Protein AF-A0A392MKR8-F1 (afdb_monomer_lite)

Secondary structure (DSSP, 8-state):
-HHHHHHHHHHHHHHHHS-TT-TTHHHHHHHHHHHHHHHHHHHTT-HHHHT-HHHHHHHHHHHHHHHHHHHH-TTSPPPHHHHHHHHHHHHHHHHHHHTT-

Radius of gyration: 13.11 Å; chains: 1; bounding box: 32×24×38 Å

Foldseek 3Di:
DLVLLVVLLVLLVVLLPDDLPPPCNQVSLVVSLVSLCVVCVVPVPPPVCVPQLLNVLSVVLSCLSVVVCVVPNRSDHDPPVSSVVSNVSSVSSNVSSVVVD

Organism: NCBI:txid97028

Structure (mmCIF, N/CA/C/O backbone):
data_AF-A0A392MKR8-F1
#
_entry.id   AF-A0A392MKR8-F1
#
loop_
_atom_site.group_PDB
_atom_site.id
_atom_site.type_symbol
_atom_site.label_atom_id
_atom_site.label_alt_id
_atom_site.label_comp_id
_atom_site.label_asym_id
_atom_site.label_entity_id
_atom_site.label_seq_id
_atom_site.pdbx_PDB_ins_code
_atom_site.Cartn_x
_atom_site.Cartn_y
_atom_site.Cartn_z
_atom_site.occupancy
_atom_site.B_iso_or_equiv
_atom_site.auth_seq_id
_atom_site.auth_comp_id
_atom_site.auth_asym_id
_atom_site.auth_atom_id
_atom_site.pdbx_PDB_model_num
ATOM 1 N N . TYR A 1 1 ? -11.501 4.601 7.055 1.00 95.94 1 TYR A N 1
ATOM 2 C CA . TYR A 1 1 ? -10.654 3.398 7.154 1.00 95.94 1 TYR A CA 1
ATOM 3 C C . TYR A 1 1 ? -10.932 2.431 6.018 1.00 95.94 1 TYR A C 1
ATOM 5 O O . TYR A 1 1 ? -10.093 2.377 5.142 1.00 95.94 1 TYR A O 1
ATOM 13 N N . VAL A 1 2 ? -12.086 1.743 5.966 1.00 97.81 2 VAL A N 1
ATOM 14 C CA . VAL A 1 2 ? -12.380 0.720 4.930 1.00 97.81 2 VAL A CA 1
ATOM 15 C C . VAL A 1 2 ? -12.110 1.210 3.506 1.00 97.81 2 VAL A C 1
ATOM 17 O O . VAL A 1 2 ? -11.162 0.734 2.896 1.00 97.81 2 VAL A O 1
ATOM 20 N N . LYS A 1 3 ? -12.846 2.226 3.039 1.00 98.00 3 LYS A N 1
ATOM 21 C CA . LYS A 1 3 ? -12.686 2.789 1.688 1.00 98.00 3 LYS A CA 1
ATOM 22 C C . LYS A 1 3 ? -11.232 3.153 1.349 1.00 98.00 3 LYS A C 1
ATOM 24 O O . LYS A 1 3 ? -10.704 2.737 0.330 1.00 98.00 3 LYS A O 1
ATOM 29 N N . GLU A 1 4 ? -10.563 3.892 2.232 1.00 98.12 4 GLU A N 1
ATOM 30 C CA . GLU A 1 4 ? -9.180 4.338 1.998 1.00 98.12 4 GLU A CA 1
ATOM 31 C C . GLU A 1 4 ? -8.177 3.176 2.008 1.00 98.12 4 GLU A C 1
ATOM 33 O O . GLU A 1 4 ? -7.204 3.195 1.265 1.00 98.12 4 GLU A O 1
ATOM 38 N N . THR A 1 5 ? -8.398 2.144 2.826 1.00 98.44 5 THR A N 1
ATOM 39 C CA . THR A 1 5 ? -7.565 0.936 2.800 1.00 98.44 5 THR A CA 1
ATOM 40 C C . THR A 1 5 ? -7.798 0.139 1.514 1.00 98.44 5 THR A C 1
ATOM 42 O O . THR A 1 5 ? -6.831 -0.342 0.937 1.00 98.44 5 THR A O 1
ATOM 45 N N . GLU A 1 6 ? -9.037 0.037 1.019 1.00 98.38 6 GLU A N 1
ATOM 46 C CA . GLU A 1 6 ? -9.341 -0.601 -0.275 1.00 98.38 6 GLU A CA 1
ATOM 47 C C . GLU A 1 6 ? -8.672 0.132 -1.447 1.00 98.38 6 GLU A C 1
ATOM 49 O O . GLU A 1 6 ? -8.096 -0.505 -2.329 1.00 98.38 6 GLU A O 1
ATOM 54 N N . GLU A 1 7 ? -8.673 1.467 -1.429 1.00 98.25 7 GLU A N 1
ATOM 55 C CA . GLU A 1 7 ? -7.972 2.289 -2.423 1.00 98.25 7 GLU A CA 1
ATOM 56 C C . GLU A 1 7 ? -6.459 2.019 -2.416 1.00 98.25 7 GLU A C 1
ATOM 58 O O . GLU A 1 7 ? -5.857 1.833 -3.476 1.00 98.25 7 GLU A O 1
ATOM 63 N N . VAL A 1 8 ? -5.836 1.932 -1.235 1.00 98.38 8 VAL A N 1
ATOM 64 C CA . VAL A 1 8 ? -4.402 1.618 -1.121 1.00 98.38 8 VAL A CA 1
ATOM 65 C C . VAL A 1 8 ? -4.107 0.175 -1.539 1.00 98.38 8 VAL A C 1
ATOM 67 O O . VAL A 1 8 ? -3.124 -0.051 -2.242 1.00 98.38 8 VAL A O 1
ATOM 70 N N . ILE A 1 9 ? -4.955 -0.797 -1.183 1.00 98.44 9 ILE A N 1
ATOM 71 C CA . ILE A 1 9 ? -4.834 -2.195 -1.642 1.00 98.44 9 ILE A CA 1
ATOM 72 C C . ILE A 1 9 ? -4.855 -2.254 -3.170 1.00 98.44 9 ILE A C 1
ATOM 74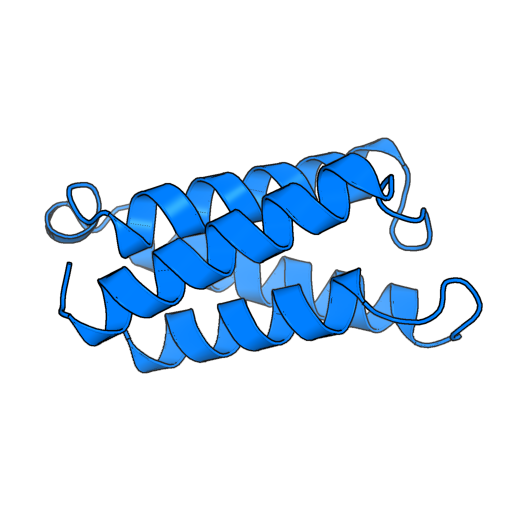 O O . ILE A 1 9 ? -4.007 -2.918 -3.772 1.00 98.44 9 ILE A O 1
ATOM 78 N N . SER A 1 10 ? -5.791 -1.535 -3.797 1.00 98.19 10 SER A N 1
ATOM 79 C CA . SER A 1 10 ? -5.880 -1.442 -5.254 1.00 98.19 10 SER A CA 1
ATOM 80 C C . SER A 1 10 ? -4.581 -0.895 -5.847 1.00 98.19 10 SER A C 1
ATOM 82 O O . SER A 1 10 ? -3.996 -1.545 -6.711 1.00 98.19 10 SER A O 1
ATOM 84 N N . LYS A 1 11 ? -4.057 0.215 -5.306 1.00 97.94 11 LYS A N 1
ATOM 85 C CA . LYS A 1 11 ? -2.786 0.804 -5.759 1.00 97.94 11 LYS A CA 1
ATOM 86 C C . LYS A 1 11 ? -1.595 -0.137 -5.593 1.00 97.94 11 LYS A C 1
ATOM 88 O O . LYS A 1 11 ? -0.776 -0.239 -6.499 1.00 97.94 11 LYS A O 1
ATOM 93 N N . VAL A 1 12 ? -1.490 -0.859 -4.473 1.00 98.00 12 VAL A N 1
ATOM 94 C CA . VAL A 1 12 ? -0.428 -1.866 -4.304 1.00 98.00 12 VAL A CA 1
ATOM 95 C C . VAL A 1 12 ? -0.536 -2.915 -5.405 1.00 98.00 12 VAL A C 1
ATOM 97 O O . VAL A 1 12 ? 0.451 -3.181 -6.088 1.00 98.00 12 VAL A O 1
ATOM 100 N N . ARG A 1 13 ? -1.733 -3.483 -5.601 1.00 97.62 13 ARG A N 1
ATOM 101 C CA . ARG A 1 13 ? -1.975 -4.538 -6.589 1.00 97.62 13 AR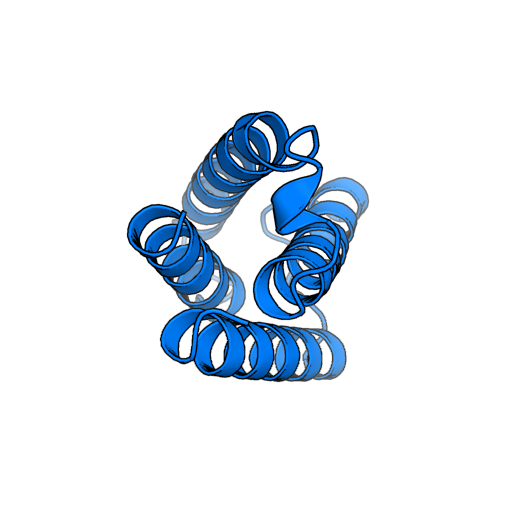G A CA 1
ATOM 102 C C . ARG A 1 13 ? -1.624 -4.068 -7.997 1.00 97.62 13 ARG A C 1
ATOM 104 O O . ARG A 1 13 ? -0.917 -4.790 -8.693 1.00 97.62 13 ARG A O 1
ATOM 111 N N . THR A 1 14 ? -2.060 -2.876 -8.400 1.00 97.25 14 THR A N 1
ATOM 112 C CA . THR A 1 14 ? -1.754 -2.332 -9.727 1.00 97.25 14 THR A CA 1
ATOM 113 C C . THR A 1 14 ? -0.258 -2.106 -9.889 1.00 97.25 14 THR A C 1
ATOM 115 O O . THR A 1 14 ? 0.333 -2.679 -10.795 1.00 97.25 14 THR A O 1
ATOM 118 N N . THR A 1 15 ? 0.386 -1.370 -8.978 1.00 97.50 15 THR A N 1
ATOM 119 C CA . THR A 1 15 ? 1.791 -0.960 -9.122 1.00 97.50 15 THR A CA 1
ATOM 120 C C . THR A 1 15 ? 2.745 -2.152 -9.179 1.00 97.50 15 THR A C 1
ATOM 122 O O . THR A 1 15 ? 3.634 -2.189 -10.026 1.00 97.50 15 THR A O 1
ATOM 125 N N . ILE A 1 16 ? 2.565 -3.166 -8.323 1.00 95.94 16 ILE A N 1
ATOM 126 C CA . ILE A 1 16 ? 3.507 -4.299 -8.277 1.00 95.94 16 ILE A CA 1
ATOM 127 C C . ILE A 1 16 ? 3.281 -5.328 -9.392 1.00 95.94 16 ILE A C 1
ATOM 129 O O . ILE A 1 16 ? 4.104 -6.234 -9.548 1.00 95.94 16 ILE A O 1
ATOM 133 N N . THR A 1 17 ? 2.179 -5.220 -10.141 1.00 96.00 17 THR A N 1
ATOM 134 C CA . THR A 1 17 ? 1.845 -6.108 -11.268 1.00 96.00 17 THR A CA 1
ATOM 135 C C . THR A 1 17 ? 2.052 -5.466 -12.638 1.00 96.00 17 THR A C 1
ATOM 137 O O . THR A 1 17 ? 1.910 -6.166 -13.639 1.00 96.00 17 THR A O 1
ATOM 140 N N . MET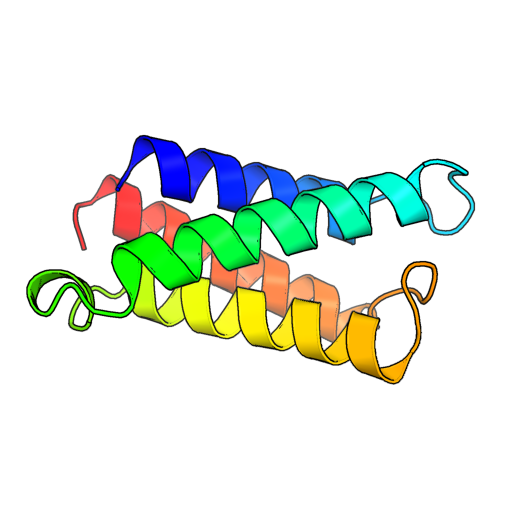 A 1 18 ? 2.439 -4.186 -12.693 1.00 95.50 18 MET A N 1
ATOM 141 C CA . MET A 1 18 ? 2.793 -3.514 -13.946 1.00 95.50 18 MET A CA 1
ATOM 142 C C . MET A 1 18 ? 3.926 -4.238 -14.677 1.00 95.50 18 MET A C 1
ATOM 144 O O . MET A 1 18 ? 4.809 -4.846 -14.056 1.00 95.50 18 MET A O 1
ATOM 148 N N . ASP A 1 19 ? 3.915 -4.136 -16.007 1.00 92.44 19 ASP A N 1
ATOM 149 C CA . ASP A 1 19 ? 5.044 -4.593 -16.806 1.00 92.44 19 ASP A CA 1
ATOM 150 C C . ASP A 1 19 ? 6.290 -3.774 -16.448 1.00 92.44 19 ASP A C 1
ATOM 152 O O . ASP A 1 19 ? 6.241 -2.554 -16.309 1.00 92.44 19 ASP A O 1
ATOM 156 N N . LYS A 1 20 ? 7.429 -4.450 -16.295 1.00 84.88 20 LYS A N 1
ATOM 157 C CA . LYS A 1 20 ? 8.697 -3.815 -15.901 1.00 84.88 20 LYS A CA 1
ATOM 158 C C . LYS A 1 20 ? 9.213 -2.791 -16.922 1.00 84.88 20 LYS A C 1
ATOM 160 O O . LYS A 1 20 ? 10.067 -1.985 -16.570 1.00 84.88 20 LYS A O 1
ATOM 165 N N . ASN A 1 21 ? 8.741 -2.859 -18.165 1.00 90.38 21 ASN A N 1
ATOM 166 C CA . ASN A 1 21 ? 9.092 -1.940 -19.240 1.00 90.38 21 ASN A CA 1
ATOM 167 C C . ASN A 1 21 ? 8.026 -0.848 -19.444 1.00 90.38 21 ASN A C 1
ATOM 169 O O . ASN A 1 21 ? 8.190 -0.016 -20.336 1.00 90.38 21 ASN A O 1
ATOM 173 N N . ASP A 1 22 ? 6.936 -0.844 -18.667 1.00 94.94 22 ASP A N 1
ATOM 174 C CA . ASP A 1 22 ? 5.908 0.192 -18.763 1.00 94.94 22 ASP A CA 1
ATOM 175 C C . ASP A 1 22 ? 6.496 1.545 -18.306 1.00 94.94 22 ASP A C 1
ATOM 177 O O . ASP A 1 22 ? 7.023 1.651 -17.190 1.00 94.94 22 ASP A O 1
ATOM 181 N N . PRO A 1 23 ? 6.424 2.604 -19.137 1.00 95.31 23 PRO A N 1
ATOM 182 C CA . PRO A 1 23 ? 6.982 3.912 -18.794 1.00 95.31 23 PRO A CA 1
ATOM 183 C C . PRO A 1 23 ? 6.320 4.547 -17.560 1.00 95.31 23 PRO A C 1
ATOM 185 O O . PRO A 1 23 ? 6.904 5.432 -16.936 1.00 95.31 23 PRO A O 1
ATOM 188 N N . ASN A 1 24 ? 5.127 4.091 -17.171 1.00 96.38 24 ASN A N 1
ATOM 189 C CA . ASN A 1 24 ? 4.379 4.626 -16.038 1.00 96.38 24 ASN A CA 1
ATOM 190 C C . ASN A 1 24 ? 4.770 4.009 -14.690 1.00 96.38 24 ASN A C 1
ATOM 192 O O . ASN A 1 24 ? 4.277 4.480 -13.665 1.00 96.38 24 ASN A O 1
ATOM 196 N N . VAL A 1 25 ? 5.652 2.998 -14.642 1.00 96.12 25 VAL A N 1
ATOM 197 C CA . VAL A 1 25 ? 6.043 2.336 -13.378 1.00 96.12 25 VAL A CA 1
ATOM 198 C C . VAL A 1 25 ? 6.553 3.347 -12.353 1.00 96.12 25 VAL A C 1
ATOM 200 O O . VAL A 1 25 ? 6.150 3.305 -11.192 1.00 96.12 25 VAL A O 1
ATOM 203 N N . ALA A 1 26 ? 7.392 4.296 -12.773 1.00 96.44 26 ALA A N 1
ATOM 204 C CA . ALA A 1 26 ? 7.936 5.302 -11.864 1.00 96.44 26 ALA A CA 1
ATOM 205 C C . ALA A 1 26 ? 6.836 6.184 -11.243 1.00 96.44 26 ALA A C 1
ATOM 207 O O . ALA A 1 26 ? 6.844 6.411 -10.031 1.00 96.44 26 ALA A O 1
ATOM 208 N N . ASN A 1 27 ? 5.857 6.608 -12.049 1.00 97.81 27 ASN A N 1
ATOM 209 C CA . ASN A 1 27 ? 4.714 7.394 -11.581 1.00 97.81 27 ASN A CA 1
ATOM 210 C C . ASN A 1 27 ? 3.830 6.567 -10.639 1.00 97.81 27 ASN A C 1
ATOM 212 O O . ASN A 1 27 ? 3.508 7.020 -9.546 1.00 97.81 27 ASN A O 1
ATOM 216 N N . ALA A 1 28 ? 3.526 5.317 -10.997 1.00 97.94 28 ALA A N 1
ATOM 217 C CA . ALA A 1 28 ? 2.722 4.425 -10.165 1.00 97.94 28 ALA A CA 1
ATOM 218 C C . ALA A 1 28 ? 3.381 4.105 -8.812 1.00 97.94 28 ALA A C 1
ATOM 220 O O . ALA A 1 28 ? 2.688 3.926 -7.807 1.00 97.94 28 ALA A O 1
ATOM 221 N N . VAL A 1 29 ? 4.715 4.036 -8.758 1.00 97.88 29 VAL A N 1
ATOM 222 C CA . VAL A 1 29 ? 5.462 3.886 -7.501 1.00 97.88 29 VAL A CA 1
ATOM 223 C C . VAL A 1 29 ? 5.436 5.171 -6.678 1.00 97.88 29 VAL A C 1
ATOM 225 O O . VAL A 1 29 ? 5.273 5.089 -5.459 1.00 97.88 29 VAL A O 1
ATOM 228 N N . SER A 1 30 ? 5.541 6.341 -7.313 1.00 97.94 30 SER A N 1
ATOM 22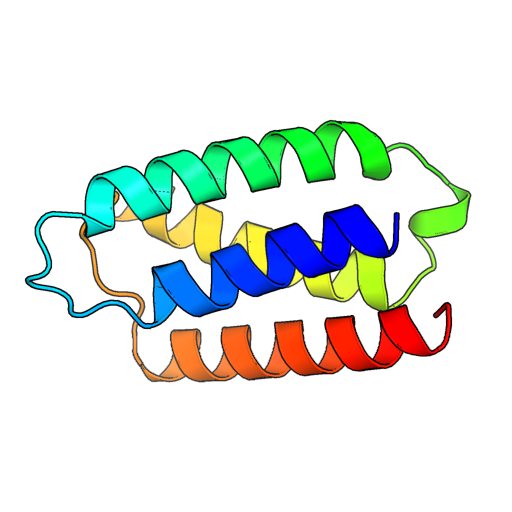9 C CA . SER A 1 30 ? 5.388 7.634 -6.632 1.00 97.94 30 SER A CA 1
ATOM 230 C C . SER A 1 30 ? 3.994 7.772 -6.013 1.00 97.94 30 SER A C 1
ATOM 232 O O . SER A 1 30 ? 3.869 7.993 -4.809 1.00 97.94 30 SER A O 1
ATOM 234 N N . ASP A 1 31 ? 2.945 7.517 -6.793 1.00 98.06 31 ASP A N 1
ATOM 235 C CA . ASP A 1 31 ? 1.556 7.595 -6.336 1.00 98.06 31 ASP A CA 1
ATOM 236 C C . ASP A 1 31 ? 1.261 6.594 -5.214 1.00 98.06 31 ASP A C 1
ATOM 238 O O . ASP A 1 31 ? 0.531 6.898 -4.259 1.00 98.06 31 ASP A O 1
ATOM 242 N N . LEU A 1 32 ? 1.824 5.383 -5.310 1.00 98.31 32 LEU A N 1
ATOM 243 C CA . LEU A 1 32 ? 1.720 4.385 -4.253 1.00 98.31 32 LEU A CA 1
ATOM 244 C C . LEU A 1 32 ? 2.428 4.859 -2.983 1.00 98.31 32 LEU A C 1
ATOM 246 O O . LEU A 1 32 ? 1.861 4.724 -1.898 1.00 98.31 32 LEU A O 1
ATOM 250 N N . ARG A 1 33 ? 3.634 5.426 -3.092 1.00 98.06 33 ARG A N 1
ATOM 251 C CA . ARG A 1 33 ? 4.382 5.966 -1.949 1.00 98.06 33 ARG A CA 1
ATOM 252 C C . ARG A 1 33 ? 3.582 7.056 -1.240 1.00 98.06 33 ARG A C 1
ATOM 254 O O . ARG A 1 33 ? 3.448 6.996 -0.019 1.00 98.06 33 ARG A O 1
ATOM 261 N N . ASP A 1 34 ? 3.010 7.995 -1.982 1.00 98.31 34 ASP A N 1
ATOM 262 C CA . ASP A 1 34 ? 2.230 9.092 -1.404 1.00 98.31 34 ASP A CA 1
ATOM 263 C C . ASP A 1 34 ? 0.966 8.578 -0.716 1.00 98.31 34 ASP A C 1
ATOM 265 O O . ASP A 1 34 ? 0.711 8.896 0.447 1.00 98.31 34 ASP A O 1
ATOM 269 N N . SER A 1 35 ? 0.241 7.669 -1.370 1.00 98.12 35 SER A N 1
ATOM 270 C CA . SER A 1 35 ? -0.951 7.036 -0.788 1.00 98.12 35 SER A CA 1
ATOM 271 C C . SER A 1 35 ? -0.621 6.239 0.474 1.00 98.12 35 SER A C 1
ATOM 273 O O . SER A 1 35 ? -1.354 6.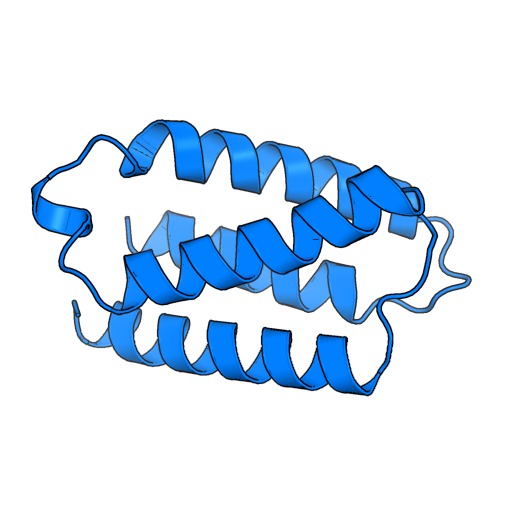298 1.462 1.00 98.12 35 SER A O 1
ATOM 275 N N . SER A 1 36 ? 0.511 5.528 0.466 1.00 97.88 36 SER A N 1
ATOM 276 C CA . SER A 1 36 ? 1.009 4.765 1.614 1.00 97.88 36 SER A CA 1
ATOM 277 C C . SER A 1 36 ? 1.362 5.692 2.772 1.00 97.88 36 SER A C 1
ATOM 279 O O . SER A 1 36 ? 0.947 5.445 3.902 1.00 97.88 36 SER A O 1
ATOM 281 N N . ASN A 1 37 ? 2.068 6.792 2.499 1.00 98.06 37 ASN A N 1
ATOM 282 C CA . ASN A 1 37 ? 2.438 7.784 3.504 1.00 98.06 37 ASN A CA 1
ATOM 283 C C . ASN A 1 37 ? 1.204 8.435 4.131 1.00 98.06 37 ASN A C 1
ATOM 285 O O . ASN A 1 37 ? 1.119 8.512 5.358 1.00 98.06 37 ASN A O 1
ATOM 289 N N . SER A 1 38 ? 0.230 8.853 3.320 1.00 98.31 38 SER A N 1
ATOM 290 C CA . SER A 1 38 ? -1.028 9.425 3.807 1.00 98.31 38 SER A CA 1
ATOM 291 C C . SER A 1 38 ? -1.815 8.426 4.656 1.00 98.31 38 SER A C 1
ATOM 293 O O . SER A 1 38 ? -2.265 8.773 5.750 1.00 98.31 38 SER A O 1
ATOM 295 N N . TRP A 1 39 ? -1.937 7.173 4.205 1.00 98.50 39 TRP A N 1
ATOM 296 C CA . TRP A 1 39 ? -2.639 6.121 4.943 1.00 98.50 39 TRP A CA 1
ATOM 297 C C . TRP A 1 39 ? -1.956 5.806 6.279 1.00 98.50 39 TRP A C 1
ATOM 299 O O . TRP A 1 39 ? -2.605 5.788 7.328 1.00 98.50 39 TRP A O 1
ATOM 309 N N . VAL A 1 40 ? -0.630 5.637 6.272 1.00 98.06 40 VAL A N 1
ATOM 310 C CA . VAL A 1 40 ? 0.167 5.384 7.480 1.00 98.06 40 VAL A CA 1
ATOM 311 C C . VAL A 1 40 ? 0.076 6.561 8.445 1.00 98.06 40 VAL A C 1
ATOM 313 O O . VAL A 1 40 ? -0.166 6.355 9.634 1.00 98.06 40 VAL A O 1
ATOM 316 N N . ALA A 1 41 ? 0.239 7.796 7.964 1.00 97.94 41 ALA A N 1
ATOM 317 C CA . ALA A 1 41 ? 0.166 8.993 8.797 1.00 97.94 41 ALA A CA 1
ATOM 318 C C . ALA A 1 41 ? -1.196 9.125 9.488 1.00 97.94 41 ALA A C 1
ATOM 320 O O . ALA A 1 41 ? -1.240 9.456 10.675 1.00 97.94 41 ALA A O 1
ATOM 321 N N . LYS A 1 42 ? -2.276 8.810 8.765 1.00 98.00 42 LYS A N 1
ATOM 322 C CA . LYS A 1 42 ? -3.646 8.871 9.269 1.00 98.00 42 LYS A CA 1
ATOM 323 C C . LYS A 1 42 ? -3.951 7.781 10.293 1.00 98.00 42 LYS A C 1
ATOM 325 O O . LYS A 1 42 ? -4.551 8.078 11.316 1.00 98.00 42 LYS A O 1
ATOM 330 N N . TYR A 1 43 ? -3.528 6.537 10.053 1.00 98.12 43 TYR A N 1
ATOM 331 C CA . TYR A 1 43 ? -4.009 5.393 10.839 1.00 98.12 43 TYR A CA 1
ATOM 332 C C . TYR A 1 43 ? -3.024 4.835 11.872 1.00 98.12 43 TYR A C 1
ATOM 334 O O . TYR A 1 43 ? -3.460 4.202 12.830 1.00 98.12 43 TYR A O 1
ATOM 342 N N . ARG A 1 44 ? -1.712 5.095 11.773 1.00 96.19 44 ARG A N 1
ATOM 343 C CA . ARG A 1 44 ? -0.720 4.503 12.703 1.00 96.19 44 ARG A CA 1
ATOM 344 C C . ARG A 1 44 ? -0.850 4.950 14.161 1.00 96.19 44 ARG A C 1
ATOM 346 O O . ARG A 1 44 ? -0.262 4.330 15.039 1.00 96.19 44 ARG A O 1
ATOM 353 N N . ARG A 1 45 ? -1.533 6.067 14.421 1.00 95.38 45 ARG A N 1
ATOM 354 C CA . ARG A 1 45 ? -1.750 6.604 15.778 1.00 95.38 45 ARG A CA 1
ATOM 355 C C . ARG A 1 45 ? -3.122 6.230 16.346 1.00 95.38 45 ARG A C 1
ATOM 357 O O . ARG A 1 45 ? -3.371 6.451 17.528 1.00 95.38 45 ARG A O 1
ATOM 364 N N . GLU A 1 46 ? -3.983 5.630 15.530 1.00 96.50 46 GLU A N 1
ATOM 365 C CA . GLU A 1 46 ? -5.332 5.230 15.914 1.00 96.50 46 GLU A CA 1
ATOM 366 C C . GLU A 1 46 ? -5.285 3.924 16.710 1.00 96.50 46 GLU A C 1
ATOM 368 O O . GLU A 1 46 ? -5.251 2.827 16.147 1.00 96.50 46 GLU A O 1
ATOM 373 N N . LYS A 1 47 ? -5.290 4.022 18.046 1.00 95.19 47 LYS A N 1
ATOM 374 C CA . LYS A 1 47 ? -5.137 2.864 18.951 1.00 95.19 47 LYS A CA 1
ATOM 375 C C . LYS A 1 47 ? -6.133 1.734 18.662 1.00 95.19 47 LYS A C 1
ATOM 377 O O . LYS A 1 47 ? -5.762 0.566 18.734 1.00 95.19 47 LYS A O 1
ATOM 382 N N . ALA A 1 48 ? -7.367 2.075 18.284 1.00 94.62 48 ALA A N 1
ATOM 383 C CA . ALA A 1 48 ? -8.412 1.106 17.947 1.00 94.62 48 ALA A CA 1
ATOM 384 C C . ALA A 1 48 ? -8.114 0.286 16.674 1.00 94.62 48 ALA A C 1
ATOM 386 O O . ALA A 1 48 ? -8.699 -0.780 16.480 1.00 94.62 48 ALA A O 1
ATOM 387 N N . LEU A 1 49 ? -7.223 0.768 15.801 1.00 95.94 49 LEU A N 1
ATOM 388 C CA . LEU A 1 49 ? -6.832 0.084 14.567 1.00 95.94 49 LEU A CA 1
ATOM 389 C C . LEU A 1 49 ? -5.572 -0.766 14.733 1.00 95.94 49 LEU A C 1
ATOM 391 O O . LEU A 1 49 ? -5.429 -1.747 14.017 1.00 95.94 49 LEU A O 1
ATOM 395 N N . LEU A 1 50 ? -4.691 -0.469 15.691 1.00 93.06 50 LEU A N 1
ATOM 396 C CA . LEU A 1 50 ? -3.434 -1.215 15.874 1.00 93.06 50 LEU A CA 1
ATOM 397 C C . LEU A 1 50 ? -3.650 -2.717 16.141 1.00 93.06 50 LEU A C 1
ATOM 399 O O . LEU A 1 50 ? -2.850 -3.560 15.729 1.00 93.06 50 LEU A O 1
ATOM 403 N N . ALA A 1 51 ? -4.759 -3.063 16.799 1.00 93.88 51 ALA A N 1
ATOM 404 C CA . ALA A 1 51 ? -5.150 -4.445 17.067 1.00 93.88 51 ALA A CA 1
ATOM 405 C C . ALA A 1 51 ? -5.902 -5.117 15.900 1.00 93.88 51 ALA A C 1
ATOM 407 O O . ALA A 1 51 ? -6.151 -6.325 15.960 1.00 93.88 51 ALA A O 1
ATOM 408 N N . ARG A 1 52 ? -6.223 -4.390 14.823 1.00 96.62 52 ARG A N 1
ATOM 409 C CA . ARG A 1 52 ? -6.913 -4.945 13.654 1.00 96.62 52 ARG A CA 1
ATOM 410 C C . ARG A 1 52 ? -5.961 -5.712 12.745 1.00 96.62 52 ARG A C 1
ATOM 412 O O . ARG A 1 52 ? -4.876 -5.228 12.422 1.00 96.62 52 ARG A O 1
ATOM 419 N N . ALA A 1 53 ? -6.380 -6.902 12.327 1.00 97.12 53 ALA A N 1
ATOM 420 C CA . ALA A 1 53 ? -5.634 -7.733 11.389 1.00 97.12 53 ALA A CA 1
ATOM 421 C C . ALA A 1 53 ? -5.454 -7.000 10.056 1.00 97.12 53 ALA A C 1
ATOM 423 O O . ALA A 1 53 ? -4.325 -6.865 9.595 1.00 97.12 53 ALA A O 1
ATOM 424 N N . SER A 1 54 ? -6.522 -6.389 9.521 1.00 98.06 54 SER A N 1
ATOM 425 C CA . SER A 1 54 ? -6.433 -5.601 8.288 1.00 98.06 54 SER A CA 1
ATOM 426 C C . SER A 1 54 ? -5.397 -4.481 8.361 1.00 98.06 54 SER A C 1
ATOM 428 O O . SER A 1 54 ? -4.765 -4.164 7.360 1.00 98.06 54 SER A O 1
ATOM 430 N N . PHE A 1 55 ? -5.211 -3.860 9.531 1.00 98.25 55 PHE A N 1
ATOM 431 C CA . PHE A 1 55 ? -4.234 -2.788 9.696 1.00 98.25 55 PHE A CA 1
ATOM 432 C C . PHE A 1 55 ? -2.810 -3.335 9.732 1.00 98.25 55 PHE A C 1
ATOM 434 O O . PHE A 1 55 ? -1.959 -2.835 9.000 1.00 98.25 55 PHE A O 1
ATOM 441 N N . ARG A 1 56 ? -2.546 -4.351 10.565 1.00 97.38 56 ARG A N 1
ATOM 442 C CA . ARG A 1 56 ? -1.199 -4.924 10.702 1.00 97.38 56 ARG A CA 1
ATOM 443 C C . ARG A 1 56 ? -0.699 -5.522 9.393 1.00 97.38 56 ARG A C 1
ATOM 445 O O . ARG A 1 56 ? 0.432 -5.239 9.005 1.00 97.38 56 ARG A O 1
ATOM 452 N N . ASP A 1 57 ? -1.549 -6.282 8.712 1.00 97.44 57 ASP A N 1
ATOM 453 C CA . ASP A 1 57 ? -1.188 -6.970 7.472 1.00 97.44 57 ASP A CA 1
ATOM 454 C C . ASP A 1 57 ? -0.931 -5.948 6.355 1.00 97.44 57 ASP A C 1
ATOM 456 O O . ASP A 1 57 ? 0.104 -5.995 5.689 1.00 97.44 57 ASP A O 1
ATOM 460 N N . MET A 1 58 ? -1.798 -4.933 6.228 1.00 98.06 58 MET A N 1
ATOM 461 C CA . MET A 1 58 ? -1.588 -3.839 5.276 1.00 98.06 58 MET A CA 1
ATOM 462 C C . MET A 1 58 ? -0.304 -3.053 5.581 1.00 98.06 58 MET A C 1
ATOM 464 O O . MET A 1 58 ? 0.474 -2.761 4.677 1.00 98.06 58 MET A O 1
ATOM 468 N N . TYR A 1 59 ? -0.046 -2.728 6.851 1.00 97.62 59 TYR A N 1
ATOM 469 C CA . TYR A 1 59 ? 1.162 -2.008 7.261 1.00 97.62 59 TYR A CA 1
ATOM 470 C C . TYR A 1 59 ? 2.439 -2.808 6.965 1.00 97.62 59 TYR A C 1
ATOM 472 O O . TYR A 1 59 ? 3.430 -2.240 6.501 1.00 97.62 59 TYR A O 1
ATOM 480 N N . SER A 1 60 ? 2.418 -4.126 7.191 1.00 96.69 60 SER A N 1
ATOM 481 C CA . SER A 1 60 ? 3.514 -5.034 6.828 1.00 96.69 60 SER A CA 1
ATOM 482 C C . SER A 1 60 ? 3.794 -4.987 5.323 1.00 96.69 60 SER A C 1
ATOM 484 O O . SER A 1 60 ? 4.918 -4.687 4.909 1.00 96.69 60 SER A O 1
ATOM 486 N N . ALA A 1 61 ? 2.753 -5.178 4.507 1.00 97.25 61 ALA A N 1
ATOM 487 C CA . ALA A 1 61 ? 2.862 -5.183 3.052 1.00 97.25 61 ALA A CA 1
ATOM 488 C C . ALA A 1 61 ? 3.401 -3.847 2.508 1.00 97.25 61 ALA A C 1
ATOM 490 O O . ALA A 1 61 ? 4.307 -3.830 1.671 1.00 97.25 61 ALA A O 1
ATOM 491 N N . LEU A 1 62 ? 2.914 -2.713 3.032 1.00 98.00 62 LEU A N 1
ATOM 492 C CA . LEU A 1 62 ? 3.401 -1.382 2.651 1.00 98.00 62 LEU A CA 1
ATOM 493 C C . LEU A 1 62 ? 4.883 -1.186 2.973 1.00 98.00 62 LEU A C 1
ATOM 495 O O . LEU A 1 62 ? 5.609 -0.614 2.156 1.00 98.00 62 LEU A O 1
ATOM 499 N N . ASN A 1 63 ? 5.354 -1.672 4.123 1.00 96.88 63 ASN A N 1
ATOM 500 C CA . ASN A 1 63 ? 6.771 -1.601 4.478 1.00 96.88 63 ASN A CA 1
ATOM 501 C C . ASN A 1 63 ? 7.633 -2.496 3.579 1.00 96.88 63 ASN A C 1
ATOM 503 O O . ASN A 1 63 ? 8.716 -2.076 3.172 1.00 96.88 63 ASN A O 1
ATOM 507 N N . ALA A 1 64 ? 7.154 -3.689 3.214 1.00 96.06 64 ALA A N 1
ATOM 508 C CA . ALA A 1 64 ? 7.864 -4.576 2.292 1.00 96.06 64 ALA A CA 1
ATOM 509 C C . ALA A 1 64 ? 8.033 -3.948 0.896 1.00 96.06 64 ALA A C 1
ATOM 511 O O . ALA A 1 64 ? 9.120 -4.017 0.311 1.00 96.06 64 ALA A O 1
ATOM 512 N N . VAL A 1 65 ? 6.978 -3.309 0.381 1.00 97.31 65 VAL A N 1
ATOM 513 C CA . VAL A 1 65 ? 6.999 -2.602 -0.909 1.00 97.31 65 VAL A CA 1
ATOM 514 C C . VAL A 1 65 ? 7.876 -1.351 -0.837 1.00 97.31 65 VAL A C 1
ATOM 516 O O . VAL A 1 65 ? 8.773 -1.174 -1.661 1.00 97.31 65 VAL A O 1
ATOM 519 N N . SER A 1 66 ? 7.666 -0.509 0.177 1.00 96.56 66 SER A N 1
ATOM 520 C CA . SER A 1 66 ? 8.416 0.740 0.355 1.00 96.56 66 SER A CA 1
ATOM 521 C C . SER A 1 66 ? 9.907 0.477 0.533 1.00 96.56 66 SER A C 1
ATOM 523 O O . SER A 1 66 ? 10.724 1.142 -0.098 1.00 96.56 66 SER A O 1
ATOM 525 N N . GLY A 1 67 ? 10.268 -0.526 1.340 1.00 97.31 67 GLY A N 1
ATOM 526 C CA . GLY A 1 67 ? 11.657 -0.922 1.549 1.00 97.31 67 GLY A CA 1
ATOM 527 C C . GLY A 1 67 ? 12.348 -1.331 0.249 1.00 97.31 67 GLY A C 1
ATOM 528 O O . GLY A 1 67 ? 13.469 -0.906 -0.003 1.00 97.31 67 GLY A O 1
ATOM 529 N N . HIS A 1 68 ? 11.666 -2.085 -0.621 1.00 97.88 68 HIS A N 1
ATOM 530 C CA . HIS A 1 68 ? 12.213 -2.454 -1.931 1.00 97.88 68 HIS A CA 1
ATOM 531 C C . HIS A 1 68 ? 12.495 -1.225 -2.802 1.00 97.88 68 HIS A C 1
ATOM 533 O O . HIS A 1 68 ? 13.622 -1.048 -3.258 1.00 97.88 68 HIS A O 1
ATOM 539 N N . TYR A 1 69 ? 11.507 -0.351 -3.006 1.00 97.12 69 TYR A N 1
ATOM 540 C CA . TYR A 1 69 ? 11.686 0.806 -3.889 1.00 97.12 69 TYR A CA 1
ATOM 541 C C . TYR A 1 69 ? 12.659 1.851 -3.331 1.00 97.12 69 TYR A C 1
ATOM 543 O O . TYR A 1 69 ? 13.342 2.514 -4.108 1.00 97.12 69 TYR A O 1
ATOM 551 N N . ILE A 1 70 ? 12.780 1.971 -2.005 1.00 97.38 70 ILE A N 1
ATOM 552 C CA . ILE A 1 70 ? 13.812 2.804 -1.370 1.00 97.38 70 ILE A CA 1
ATOM 553 C C . ILE A 1 70 ? 15.212 2.237 -1.637 1.00 97.38 70 ILE A C 1
ATOM 555 O O . ILE A 1 70 ? 16.126 3.002 -1.926 1.00 97.38 70 ILE A O 1
ATOM 559 N N . SER A 1 71 ? 15.393 0.917 -1.548 1.00 97.81 71 SER A N 1
ATOM 560 C CA . SER A 1 71 ? 16.709 0.291 -1.723 1.00 97.81 71 SER A CA 1
ATOM 561 C C . SER A 1 71 ? 17.152 0.171 -3.180 1.00 97.81 71 SER A C 1
ATOM 563 O O . SER A 1 71 ? 18.344 0.270 -3.451 1.00 97.81 71 SER A O 1
ATOM 565 N N . PHE A 1 72 ? 16.223 -0.075 -4.106 1.00 97.12 72 PHE A N 1
ATOM 566 C CA . PHE A 1 72 ? 16.557 -0.442 -5.487 1.00 97.12 72 PHE A CA 1
ATOM 567 C C . PHE A 1 72 ? 16.090 0.574 -6.539 1.00 97.12 72 PHE A C 1
ATOM 569 O O . PHE A 1 72 ? 16.468 0.457 -7.701 1.00 97.12 72 PHE A O 1
ATOM 576 N N . GLY A 1 73 ? 15.305 1.580 -6.149 1.00 96.25 73 GLY A N 1
ATOM 577 C CA . GLY A 1 73 ? 14.750 2.584 -7.054 1.00 96.25 73 GLY A CA 1
ATOM 578 C C . GLY A 1 73 ? 13.373 2.206 -7.618 1.00 96.25 73 GLY A C 1
ATOM 579 O O . GLY A 1 73 ? 12.966 1.044 -7.567 1.00 96.25 73 GLY A O 1
ATOM 580 N N . PRO A 1 74 ? 12.627 3.186 -8.162 1.00 95.25 74 PRO A N 1
ATOM 581 C CA . PRO A 1 74 ? 11.203 3.041 -8.472 1.00 95.25 74 PRO A CA 1
ATOM 582 C C . PRO A 1 74 ? 10.908 2.122 -9.664 1.00 95.25 74 PRO A C 1
ATOM 584 O O . PRO A 1 74 ? 9.807 1.604 -9.774 1.00 95.25 74 PRO A O 1
ATOM 587 N N . THR A 1 75 ? 11.876 1.880 -10.545 1.00 94.81 75 THR A N 1
ATOM 588 C CA . THR A 1 75 ? 11.718 0.988 -11.707 1.00 94.81 75 THR A CA 1
ATOM 589 C C . THR A 1 75 ? 12.238 -0.426 -11.447 1.00 94.81 75 THR A C 1
ATOM 591 O O . THR A 1 75 ? 12.116 -1.302 -12.304 1.00 94.81 75 THR A O 1
ATOM 594 N N . ALA A 1 76 ? 12.814 -0.685 -10.267 1.00 95.50 76 ALA A N 1
ATOM 595 C CA . ALA A 1 76 ? 13.360 -1.994 -9.950 1.00 95.50 76 ALA A CA 1
ATOM 596 C C . ALA A 1 76 ? 12.233 -3.016 -9.733 1.00 95.50 76 ALA A C 1
ATOM 598 O O . ALA A 1 76 ? 11.404 -2.838 -8.832 1.00 95.50 76 ALA A O 1
ATOM 599 N N . PRO A 1 77 ? 12.208 -4.133 -10.481 1.00 94.38 77 PRO A N 1
ATOM 600 C CA . PRO A 1 77 ? 11.155 -5.125 -10.335 1.00 94.38 77 PRO A CA 1
ATOM 601 C C . PRO A 1 77 ? 11.241 -5.811 -8.968 1.00 94.38 77 PRO A C 1
ATOM 603 O O . PRO A 1 77 ? 12.308 -6.257 -8.540 1.00 94.38 77 PRO A O 1
ATOM 606 N N . ILE A 1 78 ? 10.099 -5.951 -8.291 1.00 95.94 78 ILE A N 1
ATOM 607 C CA . ILE A 1 78 ? 10.014 -6.758 -7.070 1.00 95.94 78 ILE A CA 1
ATOM 608 C C . ILE A 1 78 ? 10.262 -8.231 -7.442 1.00 95.94 78 ILE A C 1
ATOM 610 O O . ILE A 1 78 ? 9.595 -8.747 -8.347 1.00 95.94 78 ILE A O 1
ATOM 614 N N . PRO A 1 79 ? 11.167 -8.949 -6.746 1.00 96.31 79 PRO A N 1
ATOM 615 C CA . PRO A 1 79 ? 11.413 -10.364 -7.006 1.00 96.31 79 PRO A CA 1
ATOM 616 C C . PRO A 1 79 ? 10.120 -11.186 -6.976 1.00 96.31 79 PRO A C 1
ATOM 618 O O . PRO A 1 79 ? 9.321 -11.046 -6.051 1.00 96.31 79 PRO A O 1
ATOM 621 N N . ALA A 1 80 ? 9.931 -12.091 -7.941 1.00 95.94 80 ALA A N 1
ATOM 622 C CA . ALA A 1 80 ? 8.657 -12.791 -8.149 1.00 95.94 80 ALA A CA 1
ATOM 623 C C . ALA A 1 80 ? 8.102 -13.459 -6.875 1.00 95.94 80 ALA A C 1
ATOM 625 O O . ALA A 1 80 ? 6.951 -13.236 -6.512 1.00 95.94 80 ALA A O 1
ATOM 626 N N . LYS A 1 81 ? 8.940 -14.195 -6.128 1.00 96.81 81 LYS A N 1
ATOM 627 C CA . LYS A 1 81 ? 8.546 -14.827 -4.852 1.00 96.81 81 LYS A CA 1
ATOM 628 C C . LYS A 1 81 ? 8.150 -13.822 -3.765 1.00 96.81 81 LYS A C 1
ATOM 630 O O . LYS A 1 81 ? 7.407 -14.168 -2.855 1.00 96.81 81 LYS A O 1
ATOM 635 N N . ARG A 1 82 ? 8.713 -12.610 -3.782 1.00 96.12 82 ARG A N 1
ATOM 636 C CA . ARG A 1 82 ? 8.336 -11.538 -2.850 1.00 96.12 82 ARG A CA 1
ATOM 637 C C . ARG A 1 82 ? 7.024 -10.896 -3.292 1.00 96.12 82 ARG A C 1
ATOM 639 O O . ARG A 1 82 ? 6.157 -10.699 -2.456 1.00 96.12 82 ARG A O 1
ATOM 646 N N . ARG A 1 83 ? 6.856 -10.644 -4.594 1.00 97.00 83 ARG A N 1
ATOM 647 C CA . ARG A 1 83 ? 5.613 -10.112 -5.165 1.00 97.00 83 ARG A CA 1
ATOM 648 C C . ARG A 1 83 ? 4.412 -11.006 -4.856 1.00 97.00 83 ARG A C 1
ATOM 650 O O . ARG A 1 83 ? 3.405 -10.488 -4.403 1.00 97.00 83 ARG A O 1
ATOM 657 N N . VAL A 1 84 ? 4.533 -12.322 -5.050 1.00 97.62 84 VAL A N 1
ATOM 658 C CA . VAL A 1 84 ? 3.458 -13.282 -4.722 1.00 97.62 84 VAL A CA 1
ATOM 659 C C . VAL A 1 84 ? 3.066 -13.184 -3.247 1.00 97.62 84 VAL A C 1
ATOM 661 O O . VAL A 1 84 ? 1.895 -12.993 -2.951 1.00 97.62 84 VAL A O 1
ATOM 664 N N . ARG A 1 85 ? 4.045 -13.191 -2.335 1.00 97.12 85 ARG A N 1
ATOM 665 C CA . ARG A 1 85 ? 3.783 -13.047 -0.894 1.00 97.12 85 ARG A CA 1
ATOM 666 C C . ARG A 1 85 ? 3.087 -11.732 -0.540 1.00 97.12 85 ARG A C 1
ATOM 668 O O . ARG A 1 85 ? 2.135 -11.743 0.224 1.00 97.12 85 ARG A O 1
ATOM 675 N N . ILE A 1 86 ? 3.512 -10.613 -1.130 1.00 97.62 86 ILE A N 1
ATOM 676 C CA . ILE A 1 86 ? 2.850 -9.315 -0.920 1.00 97.62 86 ILE A CA 1
ATOM 677 C C . ILE A 1 86 ? 1.396 -9.364 -1.411 1.00 97.62 86 ILE A C 1
ATOM 679 O O . ILE A 1 86 ? 0.513 -8.845 -0.736 1.00 97.62 86 ILE A O 1
ATOM 683 N N . LEU A 1 87 ? 1.132 -9.991 -2.564 1.00 97.75 87 LEU A N 1
ATOM 684 C CA . LEU A 1 87 ? -0.226 -10.143 -3.101 1.00 97.75 87 LEU A CA 1
ATOM 685 C C . LEU A 1 87 ? -1.120 -10.997 -2.185 1.00 97.75 87 LEU A C 1
ATOM 687 O O . LEU A 1 87 ? -2.278 -10.645 -1.970 1.00 97.75 87 LEU A O 1
ATOM 691 N N . GLU A 1 88 ? -0.580 -12.073 -1.615 1.00 97.31 88 GLU A N 1
ATOM 692 C CA . GLU A 1 88 ? -1.279 -12.910 -0.632 1.00 97.31 88 GLU A CA 1
ATOM 693 C C . GLU A 1 88 ? -1.567 -12.131 0.664 1.00 97.31 88 GLU A C 1
ATOM 695 O O . GLU A 1 88 ? -2.691 -12.153 1.166 1.00 97.31 88 GLU A O 1
ATOM 700 N N . GLU A 1 89 ? -0.583 -11.386 1.181 1.00 96.94 89 GLU A N 1
ATOM 701 C CA . GLU A 1 89 ? -0.732 -10.556 2.385 1.00 96.94 89 GLU A CA 1
ATOM 702 C C . GLU A 1 89 ? -1.826 -9.491 2.216 1.00 96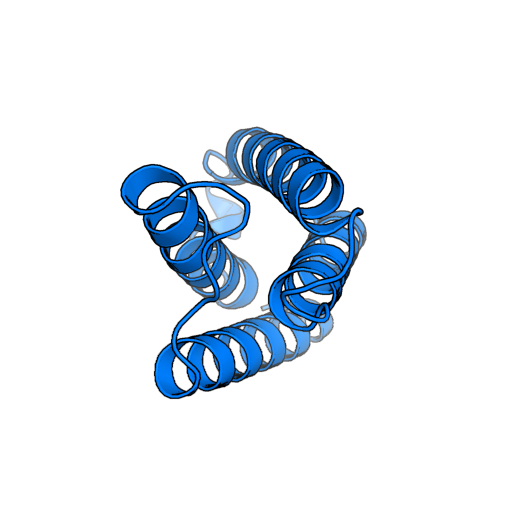.94 89 GLU A C 1
ATOM 704 O O . GLU A 1 89 ? -2.691 -9.357 3.086 1.00 96.94 89 GLU A O 1
ATOM 709 N N . ILE A 1 90 ? -1.853 -8.766 1.088 1.00 97.31 90 ILE A N 1
ATOM 710 C CA . ILE A 1 90 ? -2.904 -7.764 0.847 1.00 97.31 90 ILE A CA 1
ATOM 711 C C . ILE A 1 90 ? -4.278 -8.407 0.629 1.00 97.31 90 ILE A C 1
ATOM 713 O O . ILE A 1 90 ? -5.285 -7.805 0.994 1.00 97.31 90 ILE A O 1
ATOM 717 N N . GLU A 1 91 ? -4.353 -9.624 0.082 1.00 97.94 91 GLU A N 1
ATOM 718 C CA . GLU A 1 91 ? -5.620 -10.352 -0.053 1.00 97.94 91 GLU A CA 1
ATOM 719 C C . GLU A 1 91 ? -6.182 -10.746 1.322 1.00 97.94 91 GLU A C 1
ATOM 721 O O . GLU A 1 91 ? -7.379 -10.585 1.588 1.00 97.94 91 GLU A O 1
ATOM 726 N N . VAL A 1 92 ? -5.325 -11.224 2.227 1.00 97.75 92 VAL A N 1
ATOM 727 C CA . VAL A 1 92 ? -5.705 -11.524 3.615 1.00 97.75 92 VAL A CA 1
ATOM 728 C C . VAL A 1 92 ? -6.126 -10.250 4.352 1.00 97.75 92 VAL A C 1
ATOM 730 O O . VAL A 1 92 ? -7.158 -10.255 5.039 1.00 97.75 92 VAL A O 1
ATOM 733 N N . ALA A 1 93 ? -5.396 -9.147 4.157 1.00 98.00 93 ALA A N 1
ATOM 734 C CA . ALA A 1 93 ? -5.746 -7.844 4.713 1.00 98.00 93 ALA A CA 1
ATOM 735 C C . ALA A 1 93 ? -7.125 -7.376 4.218 1.00 98.00 93 ALA A C 1
ATOM 737 O O . ALA A 1 93 ? -7.959 -6.967 5.027 1.00 98.00 93 ALA A O 1
ATOM 738 N N . GLU A 1 94 ? -7.404 -7.504 2.916 1.00 98.31 94 GLU A N 1
ATOM 739 C CA . GLU A 1 94 ? -8.681 -7.136 2.293 1.00 98.31 94 GLU A CA 1
ATOM 740 C C . GLU A 1 94 ? -9.849 -7.970 2.846 1.00 98.31 94 GLU A C 1
ATOM 742 O O . GLU A 1 94 ? -10.904 -7.434 3.201 1.00 98.31 94 GLU A O 1
ATOM 747 N N . LYS A 1 95 ? -9.665 -9.289 2.988 1.00 98.38 95 LYS A N 1
ATOM 748 C CA . LYS A 1 95 ? -10.678 -10.181 3.579 1.00 98.38 95 LYS A CA 1
ATOM 749 C C . LYS A 1 95 ? -10.966 -9.829 5.037 1.00 98.38 95 LYS A C 1
ATOM 751 O O . LYS A 1 95 ? -12.120 -9.878 5.467 1.00 98.38 95 LYS A O 1
ATOM 756 N N . SER A 1 96 ? -9.939 -9.492 5.813 1.00 98.19 96 SER A N 1
ATOM 757 C CA . SER A 1 96 ? -10.108 -9.057 7.204 1.00 98.19 96 SER A CA 1
ATOM 758 C C . SER A 1 96 ? -10.814 -7.704 7.283 1.00 98.19 96 SER A C 1
ATOM 760 O O . SER A 1 96 ? -11.787 -7.577 8.029 1.00 98.19 96 SER A O 1
ATOM 762 N N . LEU A 1 97 ? -10.440 -6.764 6.411 1.00 98.19 97 LEU A N 1
ATOM 763 C CA . LEU A 1 97 ? -11.033 -5.433 6.309 1.00 98.19 97 LEU A CA 1
ATOM 764 C C . LEU A 1 97 ? -12.544 -5.492 6.069 1.00 98.19 97 LEU A C 1
ATOM 766 O O . LEU A 1 97 ? -13.307 -4.862 6.802 1.00 98.19 97 LEU A O 1
ATOM 770 N N . LYS A 1 98 ? -12.981 -6.303 5.096 1.00 97.31 98 LYS A N 1
ATOM 771 C CA . LYS A 1 98 ? -14.404 -6.498 4.755 1.00 97.31 98 LYS A CA 1
ATOM 772 C C . LYS A 1 98 ? -15.209 -7.136 5.888 1.00 97.31 98 LYS A C 1
ATOM 774 O O . LYS A 1 98 ? -16.420 -6.964 5.963 1.00 97.31 98 LYS A O 1
ATOM 779 N N . ARG A 1 99 ? -14.538 -7.841 6.803 1.00 97.19 99 ARG A N 1
ATOM 780 C CA . ARG A 1 99 ? -15.127 -8.412 8.026 1.00 97.19 99 ARG A CA 1
ATOM 781 C C . ARG A 1 99 ? -15.027 -7.473 9.234 1.00 97.19 99 ARG A C 1
ATOM 783 O O . ARG A 1 99 ? -15.374 -7.883 10.337 1.00 97.19 99 ARG A O 1
ATOM 790 N N . GLY A 1 100 ? -14.518 -6.253 9.052 1.00 93.75 100 GLY A N 1
ATOM 791 C CA . GLY A 1 100 ? -14.299 -5.280 10.123 1.00 93.75 100 GLY A CA 1
ATOM 792 C C . GLY A 1 100 ? -13.155 -5.632 11.080 1.00 93.75 100 GLY A C 1
ATOM 793 O O . GLY A 1 100 ? -13.104 -5.060 12.169 1.00 93.75 100 GLY A O 1
ATOM 794 N N . ARG A 1 101 ? -12.262 -6.554 10.693 1.00 90.00 101 ARG A N 1
ATOM 795 C CA . ARG A 1 101 ? -11.204 -7.121 11.541 1.00 90.00 101 ARG A CA 1
ATOM 796 C C . ARG A 1 101 ? -9.823 -6.603 11.222 1.00 90.00 101 ARG A C 1
ATOM 798 O O . ARG A 1 101 ? -9.463 -6.525 10.035 1.00 90.00 101 ARG A O 1
#

Sequence (101 aa):
YVKETEEVISKVRTTITMDKNDPNVANAVSDLRDSSNSWVAKYRREKALLARASFRDMYSALNAVSGHYISFGPTAPIPAKRRVRILEEIEVAEKSLKRGR

pLDDT: mean 96.79, std 1.98, range [84.88, 98.5]

InterPro domains:
  IPR025585 Photosystem II Psb27 [MF_01481] (1-97)
  IPR025585 Photosystem II Psb27 [PF13326] (1-97)
  IPR025585 Photosystem II Psb27 [PTHR34041] (1-97)
  IPR038450 Photosystem II Psb27 superfamily [G3DSA:1.20.58.810] (1-101)